Protein AF-W2SQV5-F1 (afdb_monomer_lite)

Organism: Necator americanus (NCBI:txid51031)

Radius of gyration: 17.16 Å; chains: 1; bounding box: 61×40×30 Å

Structure (mmCIF, N/CA/C/O backbone):
data_AF-W2SQV5-F1
#
_entry.id   AF-W2SQV5-F1
#
loop_
_atom_site.group_PDB
_atom_site.id
_atom_site.type_symbol
_atom_site.label_atom_id
_atom_site.label_alt_id
_atom_site.label_comp_id
_atom_site.label_asym_id
_atom_site.label_entity_id
_atom_site.label_seq_id
_atom_site.pdbx_PDB_ins_code
_atom_site.Cartn_x
_atom_site.Cartn_y
_atom_site.Cartn_z
_atom_site.occupancy
_atom_site.B_is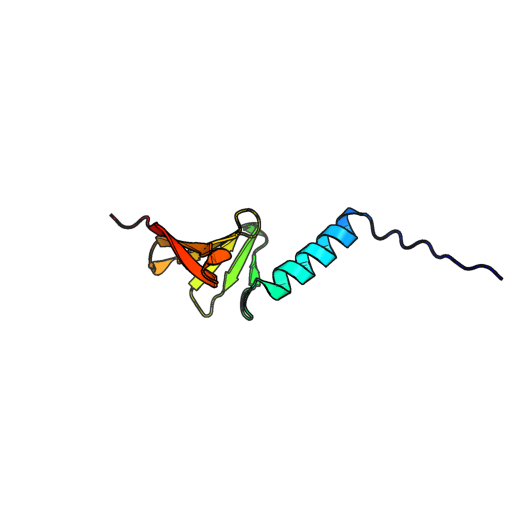o_or_equiv
_atom_site.auth_seq_id
_atom_site.auth_comp_id
_atom_site.auth_asym_id
_atom_site.auth_atom_id
_atom_site.pdbx_PDB_model_num
ATOM 1 N N . MET A 1 1 ? 42.938 23.987 7.641 1.00 46.12 1 MET A N 1
ATOM 2 C CA . MET A 1 1 ? 42.106 25.199 7.614 1.00 46.12 1 MET A CA 1
ATOM 3 C C . MET A 1 1 ? 41.121 24.978 6.483 1.00 46.12 1 MET A C 1
ATOM 5 O O . MET A 1 1 ? 41.602 24.733 5.387 1.00 46.12 1 MET A O 1
ATOM 9 N N . GLU A 1 2 ? 39.825 24.934 6.832 1.00 48.22 2 GLU A N 1
ATOM 10 C CA . GLU A 1 2 ? 38.626 24.965 5.957 1.00 48.22 2 GLU A CA 1
ATOM 11 C C . GLU A 1 2 ? 38.425 23.692 5.101 1.00 48.22 2 GLU A C 1
ATOM 13 O O . GLU A 1 2 ? 39.166 23.442 4.161 1.00 48.22 2 GLU A O 1
ATOM 18 N N . ASP A 1 3 ? 37.631 22.692 5.504 1.00 49.44 3 ASP A N 1
ATOM 19 C CA . ASP A 1 3 ? 36.181 22.627 5.803 1.00 49.44 3 ASP A CA 1
ATOM 20 C C . ASP A 1 3 ? 35.256 22.870 4.595 1.00 49.44 3 ASP A C 1
ATOM 22 O O . ASP A 1 3 ? 35.446 23.794 3.811 1.00 49.44 3 ASP A O 1
ATOM 26 N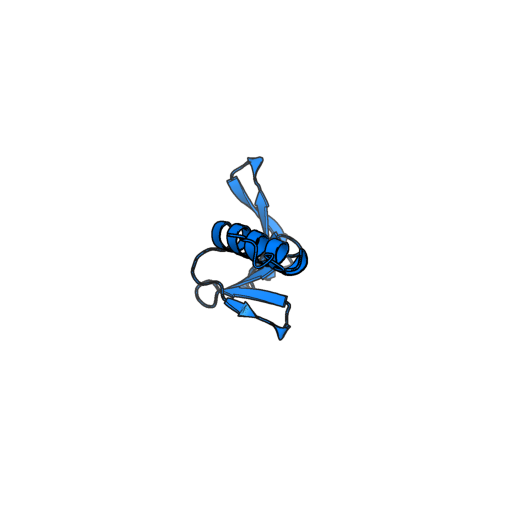 N . VAL A 1 4 ? 34.215 22.034 4.528 1.00 51.66 4 VAL A N 1
ATOM 27 C CA . VAL A 1 4 ? 33.033 22.100 3.653 1.00 51.66 4 VAL A CA 1
ATOM 28 C C . VAL A 1 4 ? 33.226 21.674 2.189 1.00 51.66 4 VAL A C 1
ATOM 30 O O . VAL A 1 4 ? 33.116 22.468 1.257 1.00 51.66 4 VAL A O 1
ATOM 33 N N . THR A 1 5 ? 33.352 20.362 1.944 1.00 53.94 5 THR A N 1
ATOM 34 C CA . THR A 1 5 ? 32.733 19.816 0.719 1.00 53.94 5 THR A CA 1
ATOM 35 C C . THR A 1 5 ? 31.238 19.743 0.988 1.00 53.94 5 THR A C 1
ATOM 37 O O . THR A 1 5 ? 30.733 18.791 1.571 1.00 53.94 5 THR A O 1
ATOM 40 N N . GLU A 1 6 ? 30.585 20.853 0.663 1.00 49.12 6 GLU A N 1
ATOM 41 C CA . GLU A 1 6 ? 29.148 21.086 0.641 1.00 49.12 6 GLU A CA 1
ATOM 42 C C . GLU A 1 6 ? 28.395 19.796 0.285 1.00 49.12 6 GLU A C 1
ATOM 44 O O . GLU A 1 6 ? 28.521 19.292 -0.833 1.00 49.12 6 GLU A O 1
ATOM 49 N N . CYS A 1 7 ? 27.641 19.249 1.249 1.00 45.91 7 CYS A N 1
ATOM 50 C CA . CYS A 1 7 ? 26.676 18.172 1.041 1.00 45.91 7 CYS A CA 1
ATOM 51 C C . CYS A 1 7 ? 25.606 18.650 0.052 1.00 45.91 7 CYS A C 1
ATOM 53 O O . CYS A 1 7 ? 24.487 18.979 0.434 1.00 45.91 7 CYS A O 1
ATOM 55 N N . LYS A 1 8 ? 25.933 18.686 -1.241 1.00 45.12 8 LYS A N 1
ATOM 56 C CA . LYS A 1 8 ? 24.967 18.829 -2.330 1.00 45.12 8 LYS A CA 1
ATOM 57 C C . LYS A 1 8 ? 24.276 17.496 -2.589 1.00 45.12 8 LYS A C 1
ATOM 59 O O . LYS A 1 8 ? 24.149 17.086 -3.737 1.00 45.12 8 LYS A O 1
ATOM 64 N N . LEU A 1 9 ? 23.817 16.831 -1.531 1.00 47.50 9 LEU A N 1
ATOM 65 C CA . LEU A 1 9 ? 22.670 15.957 -1.694 1.00 47.50 9 LEU A CA 1
ATOM 66 C C . LEU A 1 9 ? 21.528 16.911 -2.016 1.00 47.50 9 LEU A C 1
ATOM 68 O O . LEU A 1 9 ? 21.182 17.780 -1.212 1.00 47.50 9 LEU A O 1
ATOM 72 N N . SER A 1 10 ? 21.025 16.841 -3.246 1.00 61.28 10 SER A N 1
ATOM 73 C CA . SER A 1 10 ? 19.890 17.669 -3.638 1.00 61.28 10 SER A CA 1
ATOM 74 C C . SER A 1 10 ? 18.756 17.418 -2.641 1.00 61.28 10 SER A C 1
ATOM 76 O O . SER A 1 10 ? 18.643 16.316 -2.105 1.00 61.28 10 SER A O 1
ATOM 78 N N . ILE A 1 11 ? 17.891 18.399 -2.376 1.00 59.47 11 ILE A N 1
ATOM 79 C CA . ILE A 1 11 ? 16.728 18.193 -1.491 1.00 59.47 11 ILE A CA 1
ATOM 80 C C . ILE A 1 11 ? 15.969 16.925 -1.913 1.00 59.47 11 ILE A C 1
ATOM 82 O O . ILE A 1 11 ? 15.553 16.144 -1.071 1.00 59.47 11 ILE A O 1
ATOM 86 N N . ALA A 1 12 ? 15.901 16.650 -3.218 1.00 50.19 12 ALA A N 1
ATOM 87 C CA . ALA A 1 12 ? 15.324 15.434 -3.780 1.00 50.19 12 ALA A CA 1
ATOM 88 C C . ALA A 1 12 ? 16.032 14.122 -3.388 1.00 50.19 12 ALA A C 1
ATOM 90 O O . ALA A 1 12 ? 15.396 13.078 -3.419 1.00 50.19 12 ALA A O 1
ATOM 91 N N . GLU A 1 13 ? 17.329 14.127 -3.083 1.00 51.22 13 GLU A N 1
ATOM 92 C CA . GLU A 1 13 ? 18.054 12.960 -2.562 1.00 51.22 13 GLU A CA 1
ATOM 93 C C . GLU A 1 13 ? 17.808 12.793 -1.068 1.00 51.22 13 GLU A C 1
ATOM 95 O O . GLU A 1 13 ? 17.460 11.697 -0.660 1.00 51.22 13 GLU A O 1
ATOM 100 N N . MET A 1 14 ? 17.846 13.870 -0.277 1.00 59.81 14 MET A N 1
ATOM 101 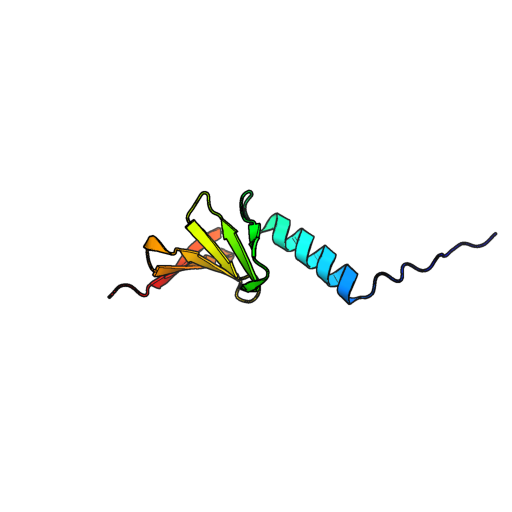C CA . MET A 1 14 ? 17.496 13.806 1.151 1.00 59.81 14 MET A CA 1
ATOM 102 C C . MET A 1 14 ? 16.035 13.386 1.373 1.00 59.81 14 MET A C 1
ATOM 104 O O . MET A 1 14 ? 15.749 12.596 2.263 1.00 59.81 14 MET A O 1
ATOM 108 N N . ILE A 1 15 ? 15.108 13.871 0.539 1.00 57.66 15 ILE A N 1
ATOM 109 C CA . ILE A 1 15 ? 13.694 13.463 0.550 1.00 57.66 15 ILE A CA 1
ATOM 110 C C . ILE A 1 15 ? 13.567 11.987 0.171 1.00 57.66 15 ILE A C 1
ATOM 112 O O . ILE A 1 15 ? 12.732 11.293 0.733 1.00 57.66 15 ILE A O 1
ATOM 116 N N . ARG A 1 16 ? 14.375 11.503 -0.778 1.00 51.66 16 ARG A N 1
ATOM 117 C CA . ARG A 1 16 ? 14.337 10.106 -1.220 1.00 51.66 16 ARG A CA 1
ATOM 118 C C . ARG A 1 16 ? 14.925 9.184 -0.172 1.00 51.66 16 ARG A C 1
ATOM 120 O O . ARG A 1 16 ? 14.325 8.154 0.063 1.00 51.66 16 ARG A O 1
ATOM 127 N N . ASP A 1 17 ? 16.017 9.570 0.475 1.00 51.53 17 ASP A N 1
ATOM 128 C CA . ASP A 1 17 ? 16.635 8.811 1.562 1.00 51.53 17 ASP A CA 1
ATOM 129 C C . ASP A 1 17 ? 15.712 8.762 2.784 1.00 51.53 17 ASP A C 1
ATOM 131 O O . ASP A 1 17 ? 15.397 7.682 3.265 1.00 51.53 17 ASP A O 1
ATOM 135 N N . ALA A 1 18 ? 15.139 9.903 3.187 1.00 53.62 18 ALA A N 1
ATOM 136 C CA . ALA A 1 18 ? 14.154 9.961 4.268 1.00 53.62 18 ALA A CA 1
ATOM 137 C C . ALA A 1 18 ? 12.864 9.199 3.922 1.00 53.62 18 ALA A C 1
ATOM 139 O O . ALA A 1 18 ? 12.304 8.506 4.771 1.00 53.62 18 ALA A O 1
ATOM 140 N N . ALA A 1 19 ? 12.389 9.288 2.674 1.00 50.94 19 ALA A N 1
ATOM 141 C CA . ALA A 1 19 ? 11.280 8.467 2.204 1.00 50.94 19 ALA A CA 1
ATOM 142 C C . ALA A 1 19 ? 11.665 6.989 2.233 1.00 50.94 19 ALA A C 1
ATOM 144 O O . ALA A 1 19 ? 10.863 6.184 2.678 1.00 50.94 19 ALA A O 1
ATOM 145 N N . ASN A 1 20 ? 12.882 6.625 1.831 1.00 48.31 20 ASN A N 1
ATOM 146 C CA . ASN A 1 20 ? 13.348 5.247 1.820 1.00 48.31 20 ASN A CA 1
ATOM 147 C C . ASN A 1 20 ? 13.542 4.699 3.243 1.00 48.31 20 ASN A C 1
ATOM 149 O O . ASN A 1 20 ? 13.192 3.552 3.472 1.00 48.31 20 ASN A O 1
ATOM 153 N N . GLU A 1 21 ? 13.988 5.494 4.221 1.00 53.00 21 GLU A N 1
ATOM 154 C CA . GLU A 1 21 ? 14.036 5.118 5.646 1.00 53.00 21 GLU A CA 1
ATOM 155 C C . GLU A 1 21 ? 12.631 4.949 6.246 1.00 53.00 21 GLU A C 1
ATOM 157 O O . GLU A 1 21 ? 12.358 3.968 6.941 1.00 53.00 21 GLU A O 1
ATOM 162 N N . VAL A 1 22 ? 11.702 5.864 5.945 1.00 51.16 22 VAL A N 1
ATOM 163 C CA . VAL A 1 22 ? 10.297 5.759 6.382 1.00 51.16 22 VAL A CA 1
ATOM 164 C C . VAL A 1 22 ? 9.611 4.565 5.718 1.00 51.16 22 VAL A C 1
ATOM 166 O O . VAL A 1 22 ? 8.840 3.860 6.368 1.00 51.16 22 VAL A O 1
ATOM 169 N N . LEU A 1 23 ? 9.906 4.307 4.444 1.00 52.59 23 LEU A N 1
ATOM 170 C CA . LEU A 1 23 ? 9.398 3.162 3.697 1.00 52.59 23 LEU A CA 1
ATOM 171 C C . LEU A 1 23 ? 10.034 1.866 4.195 1.00 52.59 23 LEU A C 1
ATOM 173 O O . LEU A 1 23 ? 9.298 0.926 4.413 1.00 52.59 23 LEU A O 1
ATOM 177 N N . HIS A 1 24 ? 11.329 1.804 4.500 1.00 49.91 24 HIS A N 1
ATOM 178 C CA . HIS A 1 24 ? 11.950 0.631 5.133 1.00 49.91 24 HIS A CA 1
ATOM 179 C C . HIS A 1 24 ? 11.370 0.324 6.523 1.00 49.91 24 HIS A C 1
ATOM 181 O O . HIS A 1 24 ? 11.377 -0.826 6.949 1.00 49.91 24 HIS A O 1
ATOM 187 N N . SER A 1 25 ? 10.850 1.336 7.221 1.00 54.06 25 SER A N 1
ATOM 188 C CA . SER A 1 25 ? 10.151 1.162 8.499 1.00 54.06 25 SER A CA 1
ATOM 189 C C . SER A 1 25 ? 8.689 0.707 8.329 1.00 54.06 25 SER A C 1
ATOM 191 O O . SER A 1 25 ? 8.128 0.061 9.211 1.00 54.06 25 SER A O 1
ATOM 193 N N . ARG A 1 26 ? 8.056 1.024 7.188 1.00 57.66 26 ARG A N 1
ATOM 194 C CA . ARG A 1 26 ? 6.631 0.742 6.908 1.00 57.66 26 ARG A CA 1
ATOM 195 C C . ARG A 1 26 ? 6.389 -0.443 5.976 1.00 57.66 26 ARG A C 1
ATOM 197 O O . ARG A 1 26 ? 5.316 -1.037 6.014 1.00 57.66 26 ARG A O 1
ATOM 204 N N . VAL A 1 27 ? 7.353 -0.762 5.127 1.00 60.94 27 VAL A N 1
ATOM 205 C CA . VAL A 1 27 ? 7.301 -1.823 4.130 1.00 60.94 27 VAL A CA 1
ATOM 206 C C . VAL A 1 27 ? 7.904 -3.071 4.773 1.00 60.94 27 VAL A C 1
ATOM 208 O O . VAL A 1 27 ? 9.094 -3.071 5.091 1.00 60.94 27 VAL A O 1
ATOM 211 N N . PRO A 1 28 ? 7.103 -4.129 4.990 1.00 63.22 28 PRO A N 1
ATOM 212 C CA . PRO A 1 28 ? 7.600 -5.365 5.575 1.00 63.22 28 PRO A CA 1
ATOM 213 C C . PRO A 1 28 ? 8.756 -5.947 4.758 1.00 63.22 28 PRO A C 1
ATOM 215 O O . PRO A 1 28 ? 8.811 -5.802 3.533 1.00 63.22 28 PRO A O 1
ATOM 218 N N . GLU A 1 29 ? 9.658 -6.663 5.425 1.00 66.69 29 GLU A N 1
ATOM 219 C CA . GLU A 1 29 ? 10.696 -7.421 4.730 1.00 66.69 29 GLU A CA 1
ATOM 220 C C . GLU A 1 29 ? 10.079 -8.355 3.674 1.00 66.69 29 GLU A C 1
ATOM 222 O O . GLU A 1 29 ? 9.061 -9.012 3.905 1.00 66.69 29 GLU A O 1
ATOM 227 N N . GLY A 1 30 ? 10.700 -8.411 2.492 1.00 72.12 30 GLY A N 1
ATOM 228 C CA . GLY A 1 30 ? 10.243 -9.250 1.379 1.00 72.12 30 GLY A CA 1
ATOM 229 C C . GLY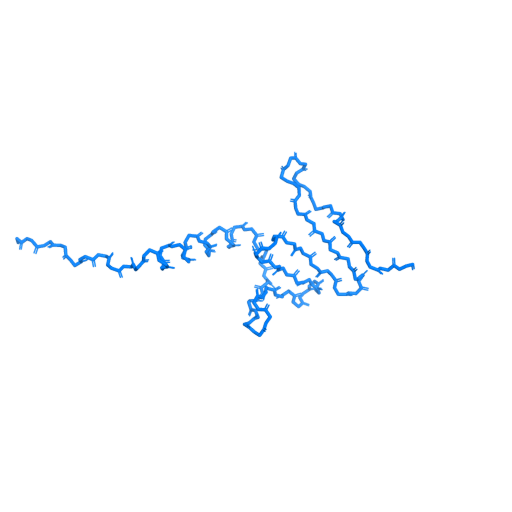 A 1 30 ? 9.364 -8.547 0.342 1.00 72.12 30 GLY A C 1
ATOM 230 O O . GLY A 1 30 ? 8.877 -9.209 -0.574 1.00 72.12 30 GLY A O 1
ATOM 231 N N . PHE A 1 31 ? 9.169 -7.234 0.447 1.00 79.69 31 PHE A N 1
ATOM 232 C CA . PHE A 1 31 ? 8.640 -6.403 -0.635 1.00 79.69 31 PHE A CA 1
ATOM 233 C C . PHE A 1 31 ? 9.780 -5.872 -1.512 1.00 79.69 31 PHE A C 1
ATOM 235 O O . PHE A 1 31 ? 10.794 -5.381 -1.021 1.00 79.69 31 PHE A O 1
ATOM 242 N N . GLN A 1 32 ? 9.609 -5.966 -2.826 1.00 85.06 32 GLN A N 1
ATOM 243 C CA . GLN A 1 32 ? 10.590 -5.579 -3.836 1.00 85.06 32 GLN A CA 1
ATOM 244 C C . GLN A 1 32 ? 10.016 -4.452 -4.687 1.00 85.06 32 GLN A C 1
ATOM 246 O O . GLN A 1 32 ? 8.883 -4.552 -5.145 1.00 85.06 32 GLN A O 1
ATOM 251 N N . TRP A 1 33 ? 10.775 -3.383 -4.911 1.00 86.12 33 TRP A N 1
ATOM 252 C CA . TRP A 1 33 ? 10.331 -2.299 -5.788 1.00 86.12 33 TRP A CA 1
ATOM 253 C C . TRP A 1 33 ? 10.210 -2.779 -7.240 1.00 86.12 33 TRP A C 1
ATOM 255 O O . TRP A 1 33 ? 11.131 -3.399 -7.770 1.00 86.12 33 TRP A O 1
ATOM 265 N N . VAL A 1 34 ? 9.083 -2.473 -7.879 1.00 88.12 34 VAL A N 1
ATOM 266 C CA . VAL A 1 34 ? 8.793 -2.771 -9.283 1.00 88.12 34 VAL A CA 1
ATOM 267 C C . VAL A 1 34 ? 8.673 -1.453 -10.040 1.00 88.12 34 VAL A C 1
ATOM 269 O O . VAL A 1 34 ? 7.660 -0.757 -9.951 1.00 88.12 34 VAL A O 1
ATOM 272 N N . GLU A 1 35 ? 9.721 -1.111 -10.791 1.00 84.19 35 GLU A N 1
ATOM 273 C CA . GLU A 1 35 ? 9.833 0.173 -11.495 1.00 84.19 35 GLU A CA 1
ATOM 274 C C . GLU A 1 35 ? 8.737 0.379 -12.551 1.00 84.19 35 GLU A C 1
ATOM 276 O O . GLU A 1 35 ? 8.212 1.484 -12.654 1.00 84.19 35 GLU A O 1
ATOM 281 N N . ASP A 1 36 ? 8.331 -0.677 -13.267 1.00 86.06 36 ASP A N 1
ATOM 282 C CA . ASP A 1 36 ? 7.267 -0.626 -14.288 1.00 86.06 36 ASP A CA 1
ATOM 283 C C . ASP A 1 36 ? 5.923 -0.114 -13.750 1.00 86.06 36 ASP A C 1
ATOM 285 O O . ASP A 1 36 ? 5.170 0.543 -14.470 1.00 86.06 36 ASP A O 1
ATOM 289 N N . TYR A 1 37 ? 5.619 -0.408 -12.483 1.00 82.00 37 TYR A N 1
ATOM 290 C CA . TYR A 1 37 ? 4.361 -0.015 -11.845 1.00 82.00 37 TYR A CA 1
ATOM 291 C C . TYR A 1 37 ? 4.535 1.112 -10.825 1.00 82.00 37 TYR A C 1
ATOM 293 O O . TYR A 1 37 ? 3.540 1.679 -10.381 1.00 82.00 37 TYR A O 1
ATOM 301 N N . GLY A 1 38 ? 5.773 1.444 -10.446 1.00 85.62 38 GLY A N 1
ATOM 302 C CA . GLY A 1 38 ? 6.052 2.378 -9.355 1.00 85.62 38 GLY A CA 1
ATOM 303 C C . GLY A 1 38 ? 5.509 1.890 -8.008 1.00 85.62 38 GLY A C 1
ATOM 304 O O . GLY A 1 38 ? 5.022 2.692 -7.210 1.00 85.62 38 GLY A O 1
ATOM 305 N N . GLN A 1 39 ? 5.535 0.574 -7.779 1.00 89.50 39 GLN A N 1
ATOM 306 C CA . GLN A 1 39 ? 4.941 -0.087 -6.615 1.00 89.50 39 GLN A CA 1
ATOM 307 C C . GLN A 1 39 ? 5.876 -1.156 -6.068 1.00 89.50 39 GLN A C 1
ATOM 309 O O . GLN A 1 39 ? 6.674 -1.730 -6.801 1.00 89.50 39 GLN A O 1
ATOM 314 N N . TYR A 1 40 ? 5.750 -1.473 -4.786 1.00 87.56 40 TYR A N 1
ATOM 315 C CA . TYR A 1 40 ? 6.429 -2.618 -4.198 1.00 87.56 40 TYR A CA 1
ATOM 316 C C . TYR A 1 40 ? 5.588 -3.882 -4.381 1.00 87.56 40 TYR A C 1
ATOM 318 O O . TYR A 1 40 ? 4.376 -3.846 -4.223 1.00 87.56 40 TYR A O 1
ATOM 326 N N . TYR A 1 41 ? 6.213 -5.018 -4.657 1.00 88.00 41 TYR A N 1
ATOM 327 C CA . TYR A 1 41 ? 5.562 -6.319 -4.754 1.00 88.00 41 TYR A CA 1
ATOM 328 C C . TYR A 1 41 ? 6.234 -7.318 -3.819 1.00 88.00 41 TYR A C 1
ATOM 330 O O . TYR A 1 41 ? 7.457 -7.444 -3.813 1.00 88.00 41 TYR A O 1
ATOM 338 N N . SER A 1 42 ? 5.440 -8.047 -3.041 1.00 86.00 42 SER A N 1
ATOM 339 C CA . SER A 1 42 ? 5.915 -9.163 -2.234 1.00 86.00 42 SER A CA 1
ATOM 340 C C . SER A 1 42 ? 5.499 -10.491 -2.865 1.00 86.00 42 SER A C 1
ATOM 342 O O . SER A 1 42 ? 4.337 -10.890 -2.730 1.00 86.00 42 SER A O 1
ATOM 344 N N . PRO A 1 43 ? 6.427 -11.228 -3.507 1.00 82.00 43 PRO A N 1
ATOM 345 C CA . PRO A 1 43 ? 6.126 -12.547 -4.062 1.00 82.00 43 PRO A CA 1
ATOM 346 C C . PRO A 1 43 ? 5.786 -13.582 -2.984 1.00 82.00 43 PRO A C 1
ATOM 348 O O . PRO A 1 43 ? 5.100 -14.555 -3.274 1.00 82.00 43 PRO A O 1
ATOM 351 N N . SER A 1 44 ? 6.236 -13.373 -1.743 1.00 80.19 44 SER A N 1
ATOM 352 C CA . SER A 1 44 ? 5.978 -14.277 -0.618 1.00 80.19 44 SER A CA 1
ATOM 353 C C . SER A 1 44 ? 4.505 -14.310 -0.212 1.00 80.19 44 SER A C 1
ATOM 355 O O . SER A 1 44 ? 3.999 -15.361 0.170 1.00 80.19 44 SER A O 1
ATOM 357 N N . CYS A 1 45 ? 3.827 -13.161 -0.288 1.00 76.50 45 CYS A N 1
ATOM 358 C CA . CYS A 1 45 ? 2.454 -13.002 0.194 1.00 76.50 45 CYS A CA 1
ATOM 359 C C . CYS A 1 45 ? 1.465 -12.589 -0.911 1.00 76.50 45 CYS A C 1
ATOM 361 O O . CYS A 1 45 ? 0.275 -12.499 -0.635 1.00 76.50 45 CYS A O 1
ATOM 363 N N . GLY A 1 46 ? 1.924 -12.312 -2.138 1.00 84.69 46 GLY A N 1
ATOM 364 C CA . GLY A 1 46 ? 1.061 -11.911 -3.259 1.00 84.69 46 GLY A CA 1
ATOM 365 C C . GLY A 1 46 ? 0.480 -10.497 -3.132 1.00 84.69 46 GLY A C 1
ATOM 366 O O . GLY A 1 46 ? -0.561 -10.194 -3.722 1.00 84.69 46 GLY A O 1
ATOM 367 N N . PHE A 1 47 ? 1.130 -9.630 -2.349 1.00 85.38 47 PHE A N 1
ATOM 368 C CA . PHE A 1 47 ? 0.690 -8.253 -2.127 1.00 85.38 47 PHE A CA 1
ATOM 369 C C . PHE A 1 47 ? 1.504 -7.262 -2.945 1.00 85.38 47 PHE A C 1
ATOM 371 O O . PHE A 1 47 ? 2.730 -7.332 -2.997 1.00 85.38 47 PHE A O 1
ATOM 378 N N . PHE A 1 48 ? 0.813 -6.278 -3.497 1.00 89.62 48 PHE A N 1
ATOM 379 C CA . PHE A 1 48 ? 1.394 -5.046 -4.000 1.00 89.62 48 PHE A CA 1
ATOM 380 C C . PHE A 1 48 ? 1.219 -3.953 -2.948 1.00 89.62 48 PHE A C 1
ATOM 382 O O . PHE A 1 48 ? 0.196 -3.906 -2.277 1.00 89.62 48 PHE A O 1
ATOM 389 N N . TYR A 1 49 ? 2.199 -3.079 -2.788 1.00 87.56 49 TYR A N 1
ATOM 390 C CA . TYR A 1 49 ? 2.130 -1.909 -1.929 1.00 87.56 49 TYR A CA 1
ATOM 391 C C . TYR A 1 49 ? 2.444 -0.668 -2.753 1.00 87.56 49 TYR A C 1
ATOM 393 O O . TYR A 1 49 ? 3.514 -0.548 -3.353 1.00 87.56 49 TYR A O 1
ATOM 401 N N . ASP A 1 50 ? 1.495 0.258 -2.779 1.00 88.81 50 ASP A N 1
ATOM 402 C CA . ASP A 1 50 ? 1.635 1.528 -3.469 1.00 88.81 50 ASP A CA 1
ATOM 403 C C . ASP A 1 50 ? 2.021 2.619 -2.457 1.00 88.81 50 ASP A C 1
ATOM 405 O O . ASP A 1 50 ? 1.200 2.988 -1.612 1.00 88.81 50 ASP A O 1
ATOM 409 N N . PRO A 1 51 ? 3.254 3.159 -2.510 1.00 82.50 51 PRO A N 1
ATOM 410 C CA . PRO A 1 51 ? 3.698 4.154 -1.536 1.00 82.50 51 PRO A CA 1
ATOM 411 C C . PRO A 1 51 ? 3.005 5.511 -1.716 1.00 82.50 51 PRO A C 1
ATOM 413 O O . PRO A 1 51 ? 2.938 6.288 -0.766 1.00 82.50 51 PRO A O 1
ATOM 416 N N . ASN A 1 52 ? 2.462 5.802 -2.905 1.00 86.69 52 ASN A N 1
ATOM 417 C CA . ASN A 1 52 ? 1.775 7.067 -3.182 1.00 86.69 52 ASN A CA 1
ATOM 418 C C . ASN A 1 52 ? 0.433 7.150 -2.444 1.00 86.69 52 ASN A C 1
ATOM 420 O O . ASN A 1 52 ? 0.047 8.212 -1.960 1.00 86.69 52 ASN A O 1
ATOM 424 N N . THR A 1 53 ? -0.274 6.025 -2.354 1.00 86.69 53 THR A N 1
ATOM 425 C CA . THR A 1 53 ? -1.582 5.906 -1.695 1.00 86.69 53 THR A CA 1
ATOM 426 C C . THR A 1 53 ? -1.509 5.243 -0.321 1.00 86.69 53 THR A C 1
ATOM 428 O O . THR A 1 53 ? -2.489 5.276 0.418 1.00 86.69 53 THR A O 1
ATOM 431 N N . SER A 1 54 ? -0.357 4.669 0.046 1.00 85.12 54 SER A N 1
ATOM 432 C CA . SER A 1 54 ? -0.180 3.830 1.241 1.00 85.12 54 SER A CA 1
ATOM 433 C C . SER A 1 54 ? -1.161 2.650 1.310 1.00 85.12 54 SER A C 1
ATOM 435 O O . SER A 1 54 ? -1.557 2.226 2.397 1.00 85.12 54 SER A O 1
ATOM 437 N N . LEU A 1 55 ? -1.555 2.116 0.150 1.00 88.25 55 LEU A N 1
ATOM 438 C CA . LEU A 1 55 ? -2.481 0.992 0.040 1.00 88.25 55 LEU A CA 1
ATOM 439 C C . LEU A 1 55 ? -1.744 -0.305 -0.279 1.00 88.25 55 LEU A C 1
ATOM 441 O O . LEU A 1 55 ? -0.836 -0.343 -1.109 1.00 88.25 55 LEU A O 1
ATOM 445 N N . PHE A 1 56 ? -2.210 -1.386 0.335 1.00 89.00 56 PHE A N 1
ATOM 446 C CA . PHE A 1 56 ? -1.815 -2.748 0.011 1.00 89.00 56 PHE A CA 1
ATOM 447 C C . PHE A 1 56 ? -2.888 -3.386 -0.863 1.00 89.00 56 PHE A C 1
ATOM 449 O O . PHE A 1 56 ? -4.065 -3.343 -0.529 1.00 89.00 56 PHE A O 1
ATOM 456 N N . TYR A 1 57 ? -2.509 -4.007 -1.968 1.00 90.25 57 TYR A N 1
ATOM 457 C CA . TYR A 1 57 ? -3.405 -4.701 -2.878 1.00 90.25 57 TYR A CA 1
ATOM 458 C C . TYR A 1 57 ? -3.071 -6.190 -2.917 1.00 90.25 57 TYR A C 1
ATOM 460 O O . TYR A 1 57 ? -1.955 -6.571 -3.259 1.00 90.25 57 TYR A O 1
ATOM 468 N N . HIS A 1 58 ? -4.044 -7.033 -2.586 1.00 88.94 58 HIS A N 1
ATOM 469 C CA . HIS A 1 58 ? -3.924 -8.482 -2.691 1.00 88.94 58 HIS A CA 1
ATOM 470 C C . HIS A 1 58 ? -4.503 -8.959 -4.022 1.00 88.94 58 HIS A C 1
ATOM 472 O O . HIS A 1 58 ? -5.702 -8.788 -4.260 1.00 88.94 58 HIS A O 1
ATOM 478 N N . HIS A 1 59 ? -3.674 -9.579 -4.866 1.00 84.12 59 HIS A N 1
ATOM 479 C CA . HIS A 1 59 ? -4.090 -10.000 -6.205 1.00 84.12 59 HIS A CA 1
ATOM 480 C C . HIS A 1 59 ? -5.176 -11.089 -6.176 1.00 84.12 59 HIS A C 1
ATOM 482 O O . HIS A 1 59 ? -6.205 -10.926 -6.822 1.00 84.12 59 HIS A O 1
ATOM 488 N N . ASP A 1 60 ? -5.003 -12.153 -5.385 1.00 84.00 60 ASP A N 1
ATOM 489 C CA . ASP A 1 60 ? -5.939 -13.292 -5.347 1.00 84.00 60 ASP A CA 1
ATOM 490 C C . ASP A 1 60 ? -7.341 -12.940 -4.828 1.00 84.00 60 ASP A C 1
ATOM 492 O O . ASP A 1 60 ? -8.344 -13.525 -5.252 1.00 84.00 60 ASP A O 1
ATOM 496 N N . SER A 1 61 ? -7.420 -11.998 -3.884 1.00 85.50 61 SER A N 1
ATOM 497 C CA . SER A 1 61 ? -8.696 -11.554 -3.302 1.00 85.50 61 SER A CA 1
ATOM 498 C C . SER A 1 61 ? -9.280 -10.333 -4.007 1.00 85.50 61 SER A C 1
ATOM 500 O O . SER A 1 61 ? -10.426 -9.984 -3.730 1.00 85.50 61 SER A O 1
ATOM 502 N N . GLU A 1 62 ? -8.499 -9.683 -4.876 1.00 90.25 62 GLU A N 1
ATOM 503 C CA . GLU A 1 62 ? -8.817 -8.394 -5.498 1.00 90.25 62 GLU A CA 1
ATOM 504 C C . GLU A 1 62 ? -9.248 -7.351 -4.446 1.00 90.25 62 GLU A C 1
ATOM 506 O O . GLU A 1 62 ? -10.248 -6.639 -4.590 1.00 90.25 62 GLU A O 1
ATOM 511 N N . THR A 1 63 ? -8.500 -7.297 -3.340 1.00 89.88 63 THR A N 1
ATOM 512 C CA . THR A 1 63 ? -8.834 -6.482 -2.165 1.00 89.88 63 THR A CA 1
ATOM 513 C C . THR A 1 63 ? -7.712 -5.513 -1.843 1.00 89.88 63 THR A C 1
ATOM 515 O O . THR A 1 63 ? -6.547 -5.893 -1.738 1.00 89.88 63 THR A O 1
ATOM 518 N N . TYR A 1 64 ? -8.096 -4.259 -1.640 1.00 90.81 64 TYR A N 1
ATOM 519 C CA . TYR A 1 64 ? -7.259 -3.197 -1.119 1.00 90.81 64 TYR A CA 1
ATOM 520 C C . TYR A 1 64 ? -7.394 -3.117 0.396 1.00 90.81 64 TYR A C 1
ATOM 522 O O . TYR A 1 64 ? -8.505 -3.098 0.934 1.00 90.81 64 TYR A O 1
ATOM 530 N N . TYR A 1 65 ? -6.256 -2.992 1.057 1.00 86.75 65 TYR A N 1
ATOM 531 C CA . TYR A 1 65 ? -6.105 -2.809 2.484 1.00 86.75 65 TYR A CA 1
ATOM 532 C C . TYR A 1 65 ? -5.388 -1.491 2.748 1.00 86.75 65 TYR A C 1
ATOM 534 O O . TYR A 1 65 ? -4.511 -1.079 1.988 1.00 86.75 65 TYR A O 1
ATOM 542 N N . VAL A 1 66 ? -5.756 -0.843 3.841 1.00 85.75 66 VAL A N 1
ATOM 543 C CA . VAL A 1 66 ? -5.090 0.355 4.346 1.00 85.75 66 VAL A CA 1
ATOM 544 C C . VAL A 1 66 ? -4.654 0.086 5.774 1.00 85.75 66 VAL A C 1
ATOM 546 O O . VAL A 1 66 ? -5.359 -0.587 6.528 1.00 85.75 66 VAL A O 1
ATOM 549 N N . PHE A 1 67 ? -3.475 0.573 6.139 1.00 81.00 67 PHE A N 1
ATOM 550 C CA . PHE A 1 67 ? -3.058 0.546 7.531 1.00 81.00 67 PHE A CA 1
ATOM 551 C C . PHE A 1 67 ? -3.752 1.685 8.278 1.00 81.00 67 PHE A C 1
ATOM 553 O O . PHE A 1 67 ? -3.591 2.853 7.921 1.00 81.00 67 PHE A O 1
ATOM 560 N N . ASN A 1 68 ? -4.539 1.344 9.292 1.00 80.19 68 ASN A N 1
ATOM 561 C CA . ASN A 1 68 ? -5.182 2.303 10.173 1.00 80.19 68 ASN A CA 1
ATOM 562 C C . ASN A 1 68 ? -4.260 2.565 11.373 1.00 80.19 68 ASN A C 1
ATOM 564 O O . ASN A 1 68 ? -4.030 1.674 12.193 1.00 80.19 68 ASN A O 1
ATOM 568 N N . ASP A 1 69 ? -3.730 3.787 11.458 1.00 76.19 69 ASP A N 1
ATOM 569 C CA . ASP A 1 69 ? -2.770 4.194 12.492 1.00 76.19 69 ASP A CA 1
ATOM 570 C C . ASP A 1 69 ? -3.409 4.243 13.893 1.00 76.19 69 ASP A C 1
ATOM 572 O O . ASP A 1 69 ? -2.787 3.825 14.868 1.00 76.19 69 ASP A O 1
ATOM 576 N N . ASP A 1 70 ? -4.687 4.639 13.990 1.00 80.44 70 ASP A N 1
ATOM 577 C CA . ASP A 1 70 ? -5.433 4.718 15.254 1.00 80.44 70 ASP A CA 1
ATOM 578 C C . ASP A 1 70 ? -5.641 3.342 15.904 1.00 80.44 70 ASP A C 1
ATOM 580 O O . ASP A 1 70 ? -5.588 3.198 17.127 1.00 80.44 70 ASP A O 1
ATOM 584 N N . THR A 1 71 ? -5.894 2.317 15.089 1.00 81.69 71 THR A N 1
ATOM 585 C CA . THR A 1 71 ? -6.154 0.943 15.558 1.00 81.69 71 THR A CA 1
ATOM 586 C C . THR A 1 71 ? -4.938 0.025 15.449 1.00 81.69 71 THR A C 1
ATOM 588 O O . THR A 1 71 ? -5.004 -1.117 15.914 1.00 81.69 71 THR A O 1
ATOM 591 N N . GLN A 1 72 ? -3.852 0.517 14.839 1.00 76.50 72 GLN A N 1
ATOM 592 C CA . GLN A 1 72 ? -2.643 -0.224 14.464 1.00 76.50 72 GLN A CA 1
ATOM 593 C C . GLN A 1 72 ? -2.934 -1.534 13.716 1.00 76.50 72 GLN A C 1
ATOM 595 O O . GLN A 1 72 ? -2.259 -2.548 13.910 1.00 76.50 72 GLN A O 1
ATOM 600 N N . GLN A 1 73 ? -3.967 -1.534 12.875 1.00 74.75 73 GLN A N 1
ATOM 601 C CA . GLN A 1 73 ? -4.446 -2.718 12.168 1.00 74.75 73 GLN A CA 1
ATOM 602 C C . GLN A 1 73 ? -4.645 -2.438 10.681 1.00 74.75 73 GLN A C 1
ATOM 604 O O . GLN A 1 73 ? -4.905 -1.313 10.261 1.00 74.75 73 GLN A O 1
ATOM 609 N N . TYR A 1 74 ? -4.530 -3.492 9.874 1.00 79.75 74 TYR A N 1
ATOM 610 C CA . TYR A 1 74 ? -4.883 -3.434 8.461 1.00 79.75 74 TYR A CA 1
ATOM 611 C C . TYR A 1 74 ? -6.382 -3.638 8.290 1.00 79.75 74 TYR A C 1
ATOM 613 O O . TYR A 1 74 ? -6.927 -4.678 8.664 1.00 79.75 74 TYR A O 1
ATOM 621 N N . GLU A 1 75 ? -7.035 -2.663 7.673 1.00 86.62 75 GLU A N 1
ATOM 622 C CA . GLU A 1 75 ? -8.462 -2.700 7.388 1.00 86.62 75 GLU A CA 1
ATOM 623 C C . GLU A 1 75 ? -8.706 -2.850 5.891 1.00 86.62 75 GLU A C 1
ATOM 625 O O . GLU A 1 75 ? -7.915 -2.399 5.060 1.00 86.62 75 GLU A O 1
ATOM 630 N N . VAL A 1 76 ? -9.827 -3.478 5.535 1.00 90.38 76 VAL A N 1
ATOM 631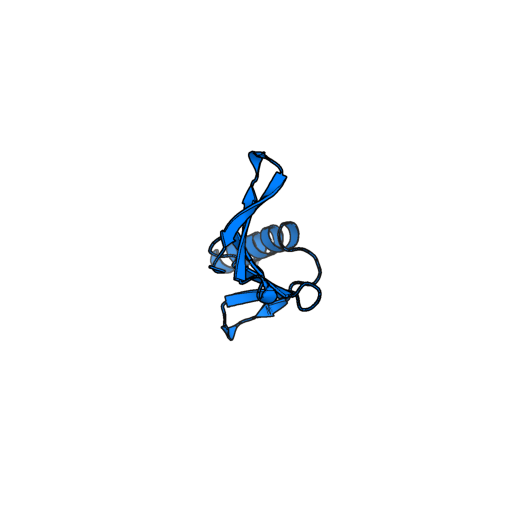 C CA . VAL A 1 76 ? -10.258 -3.552 4.139 1.00 90.38 76 VAL A CA 1
ATOM 632 C C . VAL A 1 76 ? -10.703 -2.162 3.703 1.00 90.38 76 VAL A C 1
ATOM 634 O O . VAL A 1 76 ? -11.745 -1.670 4.129 1.00 90.38 76 VAL A O 1
ATOM 637 N N . TYR A 1 77 ? -9.930 -1.553 2.812 1.00 89.88 77 TYR A N 1
ATOM 638 C CA . TYR A 1 77 ? -10.288 -0.290 2.182 1.00 89.88 77 TYR A CA 1
ATOM 639 C C . TYR A 1 77 ? -11.342 -0.503 1.092 1.00 89.88 77 TYR A C 1
ATOM 641 O O . TYR A 1 77 ? -12.343 0.210 1.021 1.00 89.88 77 TYR A O 1
ATOM 649 N N . LYS A 1 78 ? -11.127 -1.502 0.225 1.00 90.56 78 LYS A N 1
ATOM 650 C CA . LYS A 1 78 ? -12.030 -1.800 -0.892 1.00 90.56 78 LYS A CA 1
ATOM 651 C C . LYS A 1 78 ? -11.868 -3.237 -1.368 1.00 90.56 78 LYS A C 1
ATOM 653 O O . LYS A 1 78 ? -10.772 -3.632 -1.738 1.00 90.56 78 LYS A O 1
ATOM 658 N N . CYS A 1 79 ? -12.957 -3.992 -1.447 1.00 88.88 79 CYS A N 1
ATOM 659 C CA . CYS A 1 79 ? -12.990 -5.285 -2.135 1.00 88.88 79 CYS A CA 1
ATOM 660 C C . CYS A 1 79 ? -13.604 -5.119 -3.535 1.00 88.88 79 CYS A C 1
ATOM 662 O O . CYS A 1 79 ? -14.581 -4.387 -3.702 1.00 88.88 79 CYS A O 1
ATOM 664 N N . MET A 1 80 ? -13.010 -5.755 -4.550 1.00 82.75 80 MET A N 1
ATOM 665 C CA . MET A 1 80 ? -13.514 -5.727 -5.933 1.00 82.75 80 MET A CA 1
ATOM 666 C C . MET A 1 80 ? -14.305 -6.991 -6.309 1.00 82.75 80 MET A C 1
ATOM 668 O O . MET A 1 80 ? -14.992 -6.989 -7.332 1.00 82.75 80 MET A O 1
ATOM 672 N N . ARG A 1 81 ? -14.269 -8.047 -5.482 1.00 68.44 81 ARG A N 1
ATOM 673 C CA . ARG A 1 81 ? -15.120 -9.232 -5.661 1.00 68.44 81 ARG A CA 1
ATOM 674 C C . ARG A 1 81 ? -16.590 -8.894 -5.389 1.00 68.44 81 ARG A C 1
ATOM 676 O O . ARG A 1 81 ? -16.924 -8.409 -4.311 1.00 68.44 81 ARG A O 1
ATOM 683 N N . LYS A 1 82 ? -17.436 -9.140 -6.393 1.00 58.19 82 LYS A N 1
ATOM 684 C CA . LYS A 1 82 ? -18.903 -9.041 -6.330 1.00 58.19 82 LYS A CA 1
ATOM 685 C C . LYS A 1 82 ? -19.533 -10.279 -5.712 1.00 58.19 82 LYS A C 1
ATOM 687 O O . LYS A 1 82 ? -19.017 -11.385 -5.984 1.00 58.19 82 LYS A O 1
#

InterPro domains:
  IPR041591 OCRE domain [PF17780] (29-77)
  IPR053027 Angiogenic factor with G patch and FHA domains 1 [PTHR23106] (6-79)

Secondary structure (DSSP, 8-state):
----------HHHHHHHHHHHHHHHHS-TT-EEETTTTEEEETTTTEEEETTTTEEEETTTTEEEEEETTTTEEEEEEE---

Sequence (82 aa):
MEDVTECKLSIAEMIRDAANEVLHSRVPEGFQWVEDYGQYYSPSCGF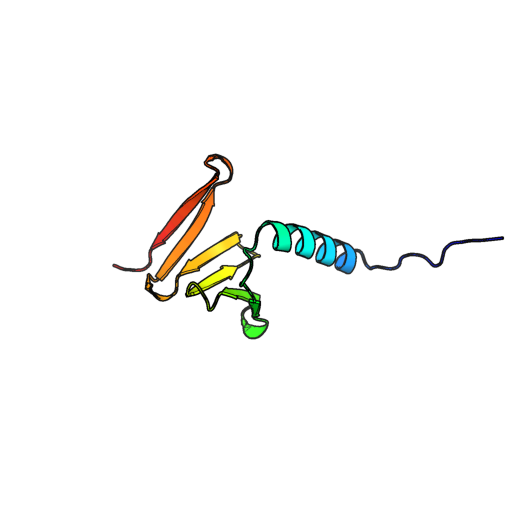FYDPNTSLFYHHDSETYYVFNDDTQQYEVYKCMRK

Foldseek 3Di:
DDDDPDPPPPVVNVVVVVLVVVCVVLPDPQWDQDPVVRWTARPVQQWIAHSVVRWIAHPVQRWIWHQDPVVRDIDTPDTPDD

pLDDT: mean 73.14, std 15.9, range [45.12, 90.81]